Protein AF-A0A8B8NBB9-F1 (afdb_monomer)

Secondary structure (DSSP, 8-state):
--------TT---PPPGGG------TTHHHHS-GGGGGGS-EEEETTEEEEEP-S---SS-------B-H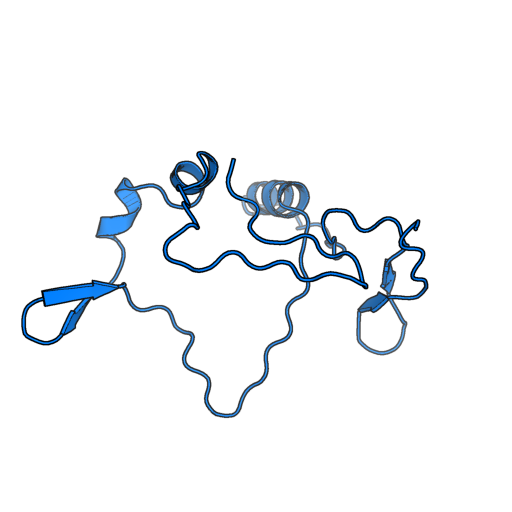HHHHHHHHHTTTSPPPP--B--TT--SEEEEETTTEEEEEE-----

Sequence (116 aa):
MANLGSATREEMIMLSPRYACTKLSPVTMFLFPKDDDNLLNYLNEDGQSIEPSFEGNGTGWNYHIPNYNPRDIGSNLRHLNCEMMEPMDPLYCGFRGTIKKTAMEGWRQLHCLWDN

Structure (mmCIF, N/CA/C/O backbone):
data_AF-A0A8B8NBB9-F1
#
_entry.id   AF-A0A8B8NBB9-F1
#
loop_
_atom_site.group_PDB
_atom_site.id
_atom_site.type_symbol
_atom_site.label_atom_id
_atom_site.label_alt_id
_atom_site.label_comp_id
_atom_site.label_asym_id
_atom_site.label_entity_id
_atom_site.label_seq_id
_atom_site.pdbx_PDB_ins_code
_atom_site.Cartn_x
_atom_site.Cartn_y
_atom_site.Cartn_z
_atom_site.occupancy
_atom_site.B_iso_or_equiv
_atom_site.auth_seq_id
_atom_site.auth_comp_id
_atom_site.auth_asym_id
_atom_site.auth_atom_id
_atom_site.pdbx_PDB_model_num
ATOM 1 N N . MET A 1 1 ? -15.521 18.546 -0.518 1.00 45.88 1 MET A N 1
ATOM 2 C CA . MET A 1 1 ? -14.295 17.731 -0.667 1.00 45.88 1 MET A CA 1
ATOM 3 C C . MET A 1 1 ? -13.211 18.402 0.158 1.00 45.88 1 MET A C 1
ATOM 5 O O . MET A 1 1 ? -12.970 19.577 -0.071 1.00 45.88 1 MET A O 1
ATOM 9 N N . ALA A 1 2 ? -12.654 17.723 1.163 1.00 50.66 2 ALA A N 1
ATOM 10 C CA . ALA A 1 2 ? -11.539 18.263 1.945 1.00 50.66 2 ALA A CA 1
ATOM 11 C C . ALA A 1 2 ? -10.241 18.135 1.127 1.00 50.66 2 ALA A C 1
ATOM 13 O O . ALA A 1 2 ? -10.007 17.089 0.523 1.00 50.66 2 ALA A O 1
ATOM 14 N N . ASN A 1 3 ? -9.436 19.197 1.074 1.00 52.50 3 ASN A N 1
ATOM 15 C CA . ASN A 1 3 ? -8.125 19.184 0.427 1.00 52.50 3 ASN A CA 1
ATOM 16 C C . ASN A 1 3 ? -7.097 18.599 1.412 1.00 52.50 3 ASN A C 1
ATOM 18 O O . ASN A 1 3 ? -6.859 19.185 2.465 1.00 52.50 3 ASN A O 1
ATOM 22 N N . LEU A 1 4 ? -6.525 17.434 1.098 1.00 59.94 4 LEU A N 1
ATOM 23 C CA . LEU A 1 4 ? -5.492 16.784 1.922 1.00 59.94 4 LEU A CA 1
ATOM 24 C C . LEU A 1 4 ? -4.067 17.269 1.584 1.00 59.94 4 LEU A C 1
ATOM 26 O O . LEU A 1 4 ? -3.103 16.745 2.131 1.00 59.94 4 LEU A O 1
ATOM 30 N N . GLY A 1 5 ? -3.949 18.284 0.723 1.00 56.78 5 GLY A N 1
ATOM 31 C CA . GLY A 1 5 ? -2.697 18.887 0.274 1.00 56.78 5 GLY A CA 1
ATOM 32 C C . GLY A 1 5 ? -2.419 18.620 -1.207 1.00 56.78 5 GLY A C 1
ATOM 33 O O . GLY A 1 5 ? -2.704 17.539 -1.724 1.00 56.78 5 GLY A O 1
ATOM 34 N N . SER A 1 6 ? -1.847 19.613 -1.894 1.00 56.09 6 SER A N 1
ATOM 35 C CA . SER A 1 6 ? -1.309 19.502 -3.255 1.00 56.09 6 SER A CA 1
ATOM 36 C C . SER A 1 6 ? 0.218 19.567 -3.224 1.00 56.09 6 SER A C 1
ATOM 38 O O . SER A 1 6 ? 0.800 20.347 -2.478 1.00 56.09 6 SER A O 1
ATOM 40 N N . ALA A 1 7 ? 0.879 18.761 -4.057 1.00 54.50 7 ALA A N 1
ATOM 41 C CA . ALA A 1 7 ? 2.339 18.707 -4.174 1.00 54.50 7 ALA A CA 1
ATOM 42 C C . ALA A 1 7 ? 2.918 19.845 -5.046 1.00 54.50 7 ALA A C 1
ATOM 44 O O . ALA A 1 7 ? 3.808 19.620 -5.863 1.00 54.50 7 ALA A O 1
ATOM 45 N N . THR A 1 8 ? 2.392 21.064 -4.919 1.00 49.53 8 THR A N 1
ATOM 46 C CA . THR A 1 8 ? 2.925 22.254 -5.594 1.00 49.53 8 THR A CA 1
ATOM 47 C C . THR A 1 8 ? 3.934 22.934 -4.676 1.00 49.53 8 THR A C 1
ATOM 49 O O . THR A 1 8 ? 3.707 23.094 -3.479 1.00 49.53 8 THR A O 1
ATOM 52 N N . ARG A 1 9 ? 5.087 23.302 -5.242 1.00 47.25 9 ARG A N 1
ATOM 53 C CA . ARG A 1 9 ? 6.313 23.686 -4.520 1.00 47.25 9 ARG A CA 1
ATOM 54 C C . ARG A 1 9 ? 6.175 24.936 -3.636 1.00 47.25 9 ARG A C 1
ATOM 56 O O . ARG A 1 9 ? 7.068 25.198 -2.838 1.00 47.25 9 ARG A O 1
ATOM 63 N N . GLU A 1 10 ? 5.081 25.681 -3.769 1.00 47.00 10 GLU A N 1
ATOM 64 C CA . GLU A 1 10 ? 4.889 26.965 -3.093 1.00 47.00 10 GLU A CA 1
ATOM 65 C C . GLU A 1 10 ? 3.848 26.929 -1.965 1.00 47.00 10 GLU A C 1
ATOM 67 O O . GLU A 1 10 ? 3.911 27.782 -1.088 1.00 47.00 10 GLU A O 1
ATOM 72 N N . GLU A 1 11 ? 2.965 25.925 -1.878 1.00 49.06 11 GLU A N 1
ATOM 73 C CA . GLU A 1 11 ? 1.920 25.911 -0.842 1.00 49.06 11 GLU A CA 1
ATOM 74 C C . GLU A 1 11 ? 1.527 24.481 -0.429 1.00 49.06 11 GLU A C 1
ATOM 76 O O . GLU A 1 11 ? 0.573 23.893 -0.940 1.00 49.06 11 GLU A O 1
ATOM 81 N N . MET A 1 12 ? 2.232 23.911 0.556 1.00 51.19 12 MET A N 1
ATOM 82 C CA . MET A 1 12 ? 1.760 22.709 1.255 1.00 51.19 12 MET A CA 1
ATOM 83 C C . MET A 1 12 ? 0.612 23.094 2.201 1.00 51.19 12 MET A C 1
ATOM 85 O O . MET A 1 12 ? 0.804 23.262 3.405 1.00 51.19 12 MET A O 1
ATOM 89 N N . ILE A 1 13 ? -0.595 23.276 1.660 1.00 61.59 13 ILE A N 1
ATOM 90 C CA . ILE A 1 13 ? -1.783 23.585 2.465 1.00 61.59 13 ILE A CA 1
ATOM 91 C C . ILE A 1 13 ? -2.320 22.279 3.045 1.00 61.59 13 ILE A C 1
ATOM 93 O O . ILE A 1 13 ? -3.085 21.558 2.405 1.00 61.59 13 ILE A O 1
ATOM 97 N N . MET A 1 14 ? -1.919 21.972 4.275 1.00 62.72 14 MET A N 1
ATOM 98 C CA . MET A 1 14 ? -2.524 20.898 5.056 1.00 62.72 14 MET A CA 1
ATOM 99 C C . MET A 1 14 ? -3.677 21.471 5.889 1.00 62.72 14 MET A C 1
ATOM 101 O O . MET A 1 14 ? -3.498 22.434 6.637 1.00 62.72 14 MET A O 1
ATOM 105 N N . LEU A 1 15 ? -4.875 20.894 5.774 1.00 68.00 15 LEU A N 1
ATOM 106 C CA . LEU A 1 15 ? -5.995 21.259 6.643 1.00 68.00 15 LEU A CA 1
ATOM 107 C C . LEU A 1 15 ? -5.732 20.790 8.081 1.00 68.00 15 LEU A C 1
ATOM 109 O O . LEU A 1 15 ? -5.148 19.731 8.308 1.00 68.00 15 LEU A O 1
ATOM 113 N N . SER A 1 16 ? -6.212 21.556 9.069 1.00 79.06 16 SER A N 1
ATOM 114 C CA . SER A 1 16 ? -6.233 21.089 10.462 1.00 79.06 16 SER A CA 1
ATOM 115 C C . SER A 1 16 ? -6.997 19.758 10.547 1.00 79.06 16 SER A C 1
ATOM 117 O O . SER A 1 16 ? -8.056 19.656 9.922 1.00 79.06 16 SER A O 1
ATOM 119 N N . PRO A 1 17 ? -6.549 18.776 11.359 1.00 79.31 17 PRO A N 1
ATOM 120 C CA . PRO A 1 17 ? -7.228 17.485 11.496 1.00 79.31 17 PRO A CA 1
ATOM 121 C C . PRO A 1 17 ? -8.718 17.602 11.840 1.00 79.31 17 PRO A C 1
ATOM 123 O O . PRO A 1 17 ? -9.516 16.789 11.396 1.00 79.31 17 PRO A O 1
ATOM 126 N N . ARG A 1 18 ? -9.114 18.665 12.558 1.00 81.56 18 ARG A N 1
ATOM 127 C CA . ARG A 1 18 ? -10.519 18.954 12.903 1.00 81.56 18 ARG A CA 1
ATOM 128 C C . ARG A 1 18 ? -11.411 19.247 11.689 1.00 81.56 18 ARG A C 1
ATOM 130 O O . ARG A 1 18 ? -12.624 19.119 11.792 1.00 81.56 18 ARG A O 1
ATOM 137 N N . TYR A 1 19 ? -10.819 19.659 10.569 1.00 79.75 19 TYR A N 1
ATOM 138 C CA . TYR A 1 19 ? -11.510 19.990 9.318 1.00 79.75 19 TYR A CA 1
ATOM 139 C C . TYR A 1 19 ? -11.196 19.002 8.184 1.00 79.75 19 TYR A C 1
ATOM 141 O O . TYR A 1 19 ? -11.763 19.111 7.096 1.00 79.75 19 TYR A O 1
ATOM 149 N N . ALA A 1 20 ? -10.302 18.041 8.422 1.00 81.56 20 ALA A N 1
ATOM 150 C CA . ALA A 1 20 ? -10.014 16.967 7.489 1.00 81.56 20 ALA A CA 1
ATOM 151 C C . ALA A 1 20 ? -11.008 15.821 7.712 1.00 81.56 20 ALA A C 1
ATOM 153 O O . ALA A 1 20 ? -11.175 15.324 8.821 1.00 81.56 20 ALA A O 1
ATOM 154 N N . CYS A 1 21 ? -11.662 15.385 6.639 1.00 80.38 21 CYS A N 1
ATOM 155 C CA . CYS A 1 21 ? -12.482 14.182 6.643 1.00 80.38 21 CYS A CA 1
ATOM 156 C C . CYS A 1 21 ? -11.882 13.204 5.638 1.00 80.38 21 CYS A C 1
ATOM 158 O O . CYS A 1 21 ? -11.683 13.552 4.471 1.00 80.38 21 CYS A O 1
ATOM 160 N N . THR A 1 22 ? -11.594 11.991 6.094 1.00 86.12 22 THR A N 1
ATOM 161 C CA . THR A 1 22 ? -11.128 10.892 5.256 1.00 86.12 22 THR A CA 1
ATOM 162 C C . THR A 1 22 ? -12.165 9.778 5.279 1.00 86.12 22 THR A C 1
ATOM 164 O O . THR A 1 22 ? -12.916 9.602 6.237 1.00 86.12 22 THR A O 1
ATOM 167 N N . LYS A 1 23 ? -12.243 9.039 4.178 1.00 89.75 23 LYS A N 1
ATOM 168 C CA . LYS A 1 23 ? -13.027 7.813 4.074 1.00 89.75 23 LYS A CA 1
ATOM 169 C C . LYS A 1 23 ? -12.169 6.766 3.393 1.00 89.75 23 LYS A C 1
ATOM 171 O O . LYS A 1 23 ? -11.303 7.118 2.590 1.00 89.75 23 LYS A O 1
ATOM 176 N N . LEU A 1 24 ? -12.438 5.499 3.683 1.00 88.75 24 LEU A N 1
ATOM 177 C CA . LEU A 1 24 ? -11.788 4.411 2.968 1.00 88.75 24 LEU A CA 1
ATOM 178 C C . LEU A 1 24 ? -12.095 4.520 1.473 1.00 88.75 24 LEU A C 1
ATOM 180 O O . LEU A 1 24 ? -13.223 4.823 1.064 1.00 88.75 24 LEU A O 1
ATOM 184 N N . SER A 1 25 ? -11.067 4.293 0.659 1.00 90.12 25 SER A N 1
ATOM 185 C CA . SER A 1 25 ? -11.259 4.141 -0.776 1.00 90.12 25 SER A CA 1
ATOM 186 C C . SER A 1 25 ? -12.096 2.884 -1.014 1.00 90.12 25 SER A C 1
ATOM 188 O O . SER A 1 25 ? -11.857 1.873 -0.353 1.00 90.12 25 SER A O 1
ATOM 190 N N . PRO A 1 26 ? -13.030 2.880 -1.979 1.00 90.25 26 PRO A N 1
ATOM 191 C CA . PRO A 1 26 ? -13.737 1.658 -2.353 1.00 90.25 26 PRO A CA 1
ATOM 192 C C . PRO A 1 26 ? -12.785 0.500 -2.693 1.00 90.25 26 PRO A C 1
ATOM 194 O O . PRO A 1 26 ? -13.106 -0.652 -2.432 1.00 90.25 26 PRO A O 1
ATOM 197 N N . VAL A 1 27 ? -11.591 0.812 -3.216 1.00 90.44 27 VAL A N 1
ATOM 198 C CA . VAL A 1 27 ? -10.551 -0.169 -3.569 1.00 90.44 27 VAL A CA 1
ATOM 199 C C . VAL A 1 27 ? -9.994 -0.900 -2.341 1.00 90.44 27 VAL A C 1
ATOM 201 O O . VAL A 1 27 ? -9.595 -2.053 -2.457 1.00 90.44 27 VAL A O 1
ATOM 204 N N . THR A 1 28 ? -10.008 -0.276 -1.158 1.00 89.50 28 THR A N 1
ATOM 205 C CA . THR A 1 28 ? -9.464 -0.868 0.074 1.00 89.50 28 THR A CA 1
ATOM 206 C C . THR A 1 28 ? -10.127 -2.205 0.401 1.00 89.50 28 THR A C 1
ATOM 208 O O . THR A 1 28 ? -9.430 -3.150 0.744 1.00 89.50 28 THR A O 1
ATOM 211 N N . MET A 1 29 ? -11.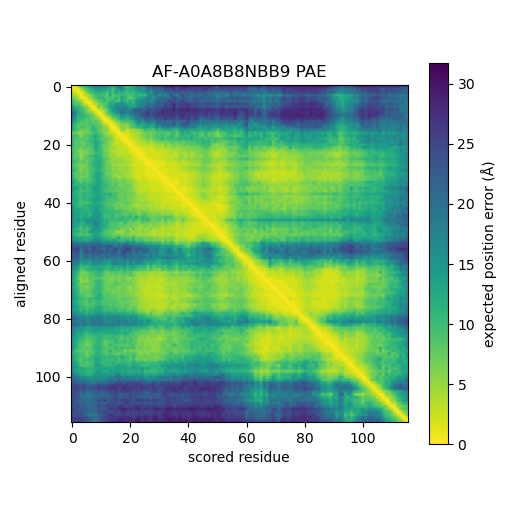443 -2.320 0.199 1.00 90.38 29 MET A N 1
ATOM 212 C CA . MET A 1 29 ? -12.186 -3.557 0.475 1.00 90.38 29 MET A CA 1
ATOM 213 C C . MET A 1 29 ? -11.878 -4.699 -0.501 1.00 90.38 29 MET A C 1
ATOM 215 O O . MET A 1 29 ? -12.199 -5.846 -0.211 1.00 90.38 29 MET A O 1
ATOM 219 N N . PHE A 1 30 ? -11.295 -4.388 -1.661 1.00 89.75 30 PHE A N 1
ATOM 220 C CA . PHE A 1 30 ? -10.845 -5.391 -2.627 1.00 89.75 30 PHE A CA 1
ATOM 221 C C . PHE A 1 30 ? -9.396 -5.818 -2.379 1.00 89.75 30 PHE A C 1
ATOM 223 O O . PHE A 1 30 ? -9.039 -6.941 -2.711 1.00 89.75 30 PHE A O 1
ATOM 230 N N . LEU A 1 31 ? -8.566 -4.924 -1.832 1.00 90.56 31 LEU A N 1
ATOM 231 C CA . LEU A 1 31 ? -7.175 -5.227 -1.480 1.00 90.56 31 LEU A CA 1
ATOM 232 C C . LEU A 1 31 ? -7.063 -5.999 -0.164 1.00 90.56 31 LEU A C 1
ATOM 234 O O . LEU A 1 31 ? -6.166 -6.821 -0.030 1.00 90.56 31 LEU A O 1
ATOM 238 N N . PHE A 1 32 ? -7.970 -5.735 0.777 1.00 91.56 32 PHE A N 1
ATOM 239 C CA . PHE A 1 32 ? -8.028 -6.389 2.082 1.00 91.56 32 PHE A CA 1
ATOM 240 C C . PHE A 1 32 ? -9.430 -6.988 2.276 1.00 91.56 32 PHE A C 1
ATOM 242 O O . PHE A 1 32 ? -10.321 -6.314 2.809 1.00 91.56 32 PHE A O 1
ATOM 249 N N . PRO A 1 33 ? -9.679 -8.204 1.752 1.00 92.69 33 PRO A N 1
ATOM 250 C CA . PRO A 1 33 ? -10.948 -8.896 1.936 1.00 92.69 33 PRO A CA 1
ATOM 251 C C . PRO A 1 33 ? -11.221 -9.161 3.419 1.00 92.69 33 PRO A C 1
ATOM 253 O O . PRO A 1 33 ? -10.371 -9.682 4.129 1.00 92.69 33 PRO A O 1
ATOM 256 N N . LYS A 1 34 ? -12.441 -8.864 3.879 1.00 89.88 34 LYS A N 1
ATOM 257 C CA . LYS A 1 34 ? -12.848 -9.081 5.283 1.00 89.88 34 LYS A CA 1
ATOM 258 C C . LYS A 1 34 ? -12.773 -10.538 5.725 1.00 89.88 34 LYS A C 1
ATOM 260 O O . LYS A 1 34 ? -12.619 -10.815 6.907 1.00 89.88 34 LYS A O 1
ATOM 265 N N . ASP A 1 35 ? -12.931 -11.465 4.788 1.00 92.19 35 ASP A N 1
ATOM 266 C CA . ASP A 1 35 ? -12.886 -12.893 5.094 1.00 92.19 35 ASP A CA 1
ATOM 267 C C . ASP A 1 35 ? -11.474 -13.326 5.535 1.00 92.19 35 ASP A C 1
ATOM 269 O O . ASP A 1 35 ? -11.346 -14.258 6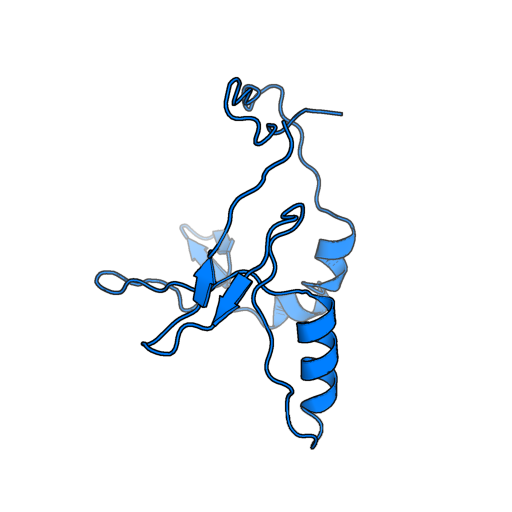.333 1.00 92.19 35 ASP A O 1
ATOM 273 N N . ASP A 1 36 ? -10.436 -12.599 5.094 1.00 92.06 36 ASP A N 1
ATOM 274 C CA . ASP A 1 36 ? -9.035 -12.848 5.448 1.00 92.06 36 ASP A CA 1
ATOM 275 C C . ASP A 1 36 ? -8.670 -12.309 6.838 1.00 92.06 36 ASP A C 1
ATOM 277 O O . ASP A 1 36 ? -7.653 -12.721 7.395 1.00 92.06 36 ASP A O 1
ATOM 281 N N . ASP A 1 37 ? -9.503 -11.449 7.440 1.00 88.88 37 ASP A N 1
ATOM 282 C CA . ASP A 1 37 ? -9.246 -10.883 8.771 1.00 88.88 37 ASP A CA 1
ATOM 283 C C . ASP A 1 37 ? -9.034 -12.008 9.801 1.00 88.88 37 ASP A C 1
ATOM 285 O O . ASP A 1 37 ? -8.121 -11.953 10.617 1.00 88.88 37 ASP A O 1
ATOM 289 N N . ASN A 1 38 ? -9.790 -13.107 9.705 1.00 88.50 38 ASN A N 1
ATOM 290 C CA . ASN A 1 38 ? -9.676 -14.246 10.626 1.00 88.50 38 ASN A CA 1
ATOM 291 C C . ASN A 1 38 ? -8.349 -15.023 10.515 1.00 88.50 38 ASN A C 1
ATOM 293 O O . ASN A 1 38 ? -8.064 -15.862 11.370 1.00 88.50 38 ASN A O 1
ATOM 297 N N . LEU A 1 39 ? -7.565 -14.793 9.458 1.00 90.62 39 LEU A N 1
ATOM 298 C CA . LEU A 1 39 ? -6.259 -15.423 9.248 1.00 90.62 39 LEU A CA 1
ATOM 299 C C . LEU A 1 39 ? -5.121 -14.630 9.905 1.00 90.62 39 LEU A C 1
ATOM 301 O O . LEU A 1 39 ? -4.001 -15.134 10.007 1.00 90.62 39 LEU A O 1
ATOM 305 N N . LEU A 1 40 ? -5.386 -13.393 10.329 1.00 88.44 40 LEU A N 1
ATOM 306 C CA . LEU A 1 40 ? -4.388 -12.496 10.896 1.00 88.44 40 LEU A CA 1
ATOM 307 C C . LEU A 1 40 ? -4.202 -12.741 12.400 1.00 88.44 40 LEU A C 1
ATOM 309 O O . LEU A 1 40 ? -5.137 -13.066 13.131 1.00 88.44 40 LEU A O 1
ATOM 313 N N . ASN A 1 41 ? -2.973 -12.549 12.884 1.00 89.31 41 ASN A N 1
ATOM 314 C CA . ASN A 1 41 ? -2.640 -12.701 14.299 1.00 89.31 41 ASN A CA 1
ATOM 315 C C . ASN A 1 41 ? -2.807 -11.368 15.045 1.00 89.31 41 ASN A C 1
ATOM 317 O O . ASN A 1 41 ? -1.881 -10.556 15.078 1.00 89.31 41 ASN A O 1
ATOM 321 N N . TYR A 1 42 ? -3.989 -11.140 15.620 1.00 90.19 42 TYR A N 1
ATOM 322 C CA . TYR A 1 42 ? -4.303 -9.935 16.394 1.00 90.19 42 TYR A CA 1
ATOM 323 C C . TYR A 1 42 ? -3.554 -9.897 17.726 1.00 90.19 42 TYR A C 1
ATOM 325 O O . TYR A 1 42 ? -3.525 -10.877 18.474 1.00 90.19 42 TYR A O 1
ATOM 333 N N . LEU A 1 43 ? -2.978 -8.740 18.044 1.00 89.25 43 LEU A N 1
ATOM 334 C CA . LEU A 1 43 ? -2.315 -8.515 19.323 1.00 89.25 43 LEU A CA 1
ATOM 335 C C . LEU A 1 43 ? -3.346 -8.142 20.404 1.00 89.25 43 LEU A C 1
ATOM 337 O O . LEU A 1 43 ? -4.465 -7.720 20.102 1.00 89.25 43 LEU A O 1
ATOM 341 N N . ASN A 1 44 ? -2.981 -8.318 21.675 1.00 91.69 44 ASN A N 1
ATOM 342 C CA . ASN A 1 44 ? -3.812 -7.949 22.822 1.00 91.69 44 ASN A CA 1
ATOM 343 C C . ASN A 1 44 ? -3.039 -6.991 23.733 1.00 91.69 44 ASN A C 1
ATOM 345 O O . ASN A 1 44 ? -1.945 -7.331 24.187 1.00 91.69 44 ASN A O 1
ATOM 349 N N . GLU A 1 45 ? -3.619 -5.824 23.996 1.00 91.88 45 GLU A N 1
ATOM 350 C CA . GLU A 1 45 ? -3.091 -4.806 24.901 1.00 91.88 45 GLU A CA 1
ATOM 351 C C . GLU A 1 45 ? -4.193 -4.415 25.896 1.00 91.88 45 GLU A C 1
ATOM 353 O O . GLU A 1 45 ? -5.320 -4.114 25.505 1.00 91.88 45 GLU A O 1
ATOM 358 N N . ASP A 1 46 ? -3.899 -4.505 27.196 1.00 92.12 46 ASP A N 1
ATOM 359 C CA . ASP A 1 46 ? -4.837 -4.217 28.296 1.00 92.12 46 ASP A CA 1
ATOM 360 C C . ASP A 1 46 ? -6.204 -4.935 28.208 1.00 92.12 46 ASP A C 1
ATOM 362 O O . ASP A 1 46 ? -7.232 -4.441 28.675 1.00 92.12 46 ASP A O 1
ATOM 366 N N . GLY A 1 47 ? -6.229 -6.144 27.634 1.00 90.06 47 GLY A N 1
ATOM 367 C CA . GLY A 1 47 ? -7.446 -6.944 27.464 1.00 90.06 47 GLY A CA 1
ATOM 368 C C . GLY A 1 47 ? -8.258 -6.587 26.215 1.00 90.06 47 GLY A C 1
ATOM 369 O O . GLY A 1 47 ? -9.280 -7.228 25.958 1.00 90.06 47 GLY A O 1
ATOM 370 N N . GLN A 1 48 ? -7.805 -5.616 25.420 1.00 89.12 48 GLN A N 1
ATOM 371 C CA . GLN A 1 48 ? -8.395 -5.230 24.146 1.00 89.12 48 GLN A CA 1
ATOM 372 C C . GLN A 1 48 ? -7.582 -5.807 22.980 1.00 89.12 48 GLN A C 1
ATOM 374 O O . GLN A 1 48 ? -6.356 -5.758 22.964 1.00 89.12 48 GLN A O 1
ATOM 379 N N . SER A 1 49 ? -8.272 -6.353 21.976 1.00 89.62 49 SER A N 1
ATOM 380 C CA . SER A 1 49 ? -7.628 -6.754 20.722 1.00 89.62 49 SER A CA 1
ATOM 381 C C . SER A 1 49 ? -7.284 -5.509 19.892 1.00 89.62 49 SER A C 1
ATOM 383 O O . SER A 1 49 ? -8.169 -4.692 19.626 1.00 89.62 49 SER 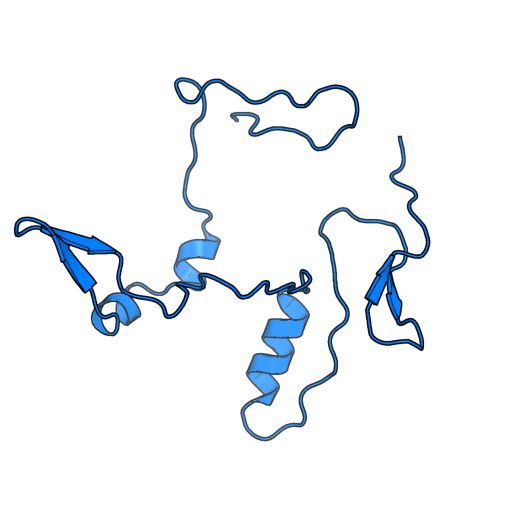A O 1
ATOM 385 N N . ILE A 1 50 ? -6.013 -5.372 19.508 1.00 90.44 50 ILE A N 1
ATOM 386 C CA . ILE A 1 50 ? -5.459 -4.278 18.684 1.00 90.44 50 ILE A CA 1
ATOM 387 C C . ILE A 1 50 ? -5.041 -4.804 17.299 1.00 90.44 50 ILE A C 1
ATOM 389 O O . ILE A 1 50 ? -5.333 -5.954 16.982 1.00 90.44 50 ILE A O 1
ATOM 393 N N . GLU A 1 51 ? -4.378 -3.998 16.462 1.00 88.38 51 GLU A N 1
ATOM 394 C CA . GLU A 1 51 ? -3.972 -4.404 15.112 1.00 88.38 51 GLU A CA 1
ATOM 395 C C . GLU A 1 51 ? -3.173 -5.726 15.054 1.00 88.38 51 GLU A C 1
ATOM 397 O O . GLU A 1 51 ? -2.463 -6.095 15.998 1.00 88.38 51 GLU A O 1
ATOM 402 N N . PRO A 1 52 ? -3.282 -6.467 13.936 1.00 89.88 52 PRO A N 1
ATOM 403 C CA . PRO A 1 52 ? -2.516 -7.685 13.754 1.00 89.88 52 PRO A CA 1
ATOM 404 C C . PRO A 1 52 ? -1.027 -7.415 13.563 1.00 89.88 52 PRO A C 1
ATOM 406 O O . PRO A 1 52 ? -0.615 -6.368 13.059 1.00 89.88 52 PRO A O 1
ATOM 409 N N . SER A 1 53 ? -0.207 -8.390 13.953 1.00 84.25 53 SER A N 1
ATOM 410 C CA . SER A 1 53 ? 1.238 -8.293 13.790 1.00 84.25 53 SER A CA 1
ATOM 411 C C . SER A 1 53 ? 1.660 -8.478 12.331 1.00 84.25 53 SER A C 1
ATOM 413 O O . SER A 1 53 ? 1.249 -9.416 11.649 1.00 84.25 53 SER A O 1
ATOM 415 N N . PHE A 1 54 ? 2.541 -7.590 11.871 1.00 78.44 54 PHE A N 1
ATOM 416 C CA . PHE A 1 54 ? 3.269 -7.724 10.613 1.00 78.44 54 PHE A CA 1
ATOM 417 C C . PHE A 1 54 ? 4.768 -7.610 10.904 1.00 78.44 54 PHE A C 1
ATOM 419 O O . PHE A 1 54 ? 5.189 -6.782 11.715 1.00 78.44 54 PHE A O 1
ATOM 426 N N . GLU A 1 55 ? 5.587 -8.452 10.272 1.00 63.00 55 GLU A N 1
ATOM 427 C CA . GLU A 1 55 ? 7.043 -8.466 10.458 1.00 63.00 55 GLU A CA 1
ATOM 428 C C . GLU A 1 55 ? 7.677 -7.198 9.856 1.00 63.00 55 GLU A C 1
ATOM 430 O O . GLU A 1 55 ? 8.092 -7.172 8.700 1.00 63.00 55 GLU A O 1
ATOM 435 N N . GLY A 1 56 ? 7.709 -6.111 10.631 1.00 59.91 56 GLY A N 1
ATOM 436 C CA . GLY A 1 56 ? 8.141 -4.791 10.156 1.00 59.91 56 GLY A CA 1
ATOM 437 C C . GLY A 1 56 ? 8.895 -3.948 11.183 1.00 59.91 56 GLY A C 1
ATOM 438 O O . GLY A 1 56 ? 8.990 -2.734 11.021 1.00 59.91 56 GLY A O 1
ATOM 439 N N . ASN A 1 57 ? 9.448 -4.556 12.234 1.00 53.97 57 ASN A N 1
ATOM 440 C CA . ASN A 1 57 ? 10.100 -3.816 13.316 1.00 53.97 57 ASN A CA 1
ATOM 441 C C . ASN A 1 57 ? 11.620 -3.820 13.108 1.00 53.97 57 ASN A C 1
ATOM 443 O O . ASN A 1 57 ? 12.330 -4.692 13.603 1.00 53.97 57 ASN A O 1
ATOM 447 N N . GLY A 1 58 ? 12.119 -2.860 12.326 1.00 56.78 58 GLY A N 1
ATOM 448 C CA . GLY A 1 58 ? 13.541 -2.716 12.014 1.00 56.78 58 GLY A CA 1
ATOM 449 C C . GLY A 1 58 ? 14.209 -1.583 12.791 1.00 56.78 58 GLY A C 1
ATOM 450 O O . GLY A 1 58 ? 14.160 -0.434 12.367 1.00 56.78 58 GLY A O 1
ATOM 451 N N . THR A 1 59 ? 14.917 -1.897 13.876 1.00 56.66 59 THR A N 1
ATOM 452 C CA . THR A 1 59 ? 15.950 -1.005 14.430 1.00 56.66 59 THR A CA 1
ATOM 453 C C . THR A 1 59 ? 17.285 -1.385 13.783 1.00 56.66 59 THR A C 1
ATOM 455 O O . THR A 1 59 ? 17.775 -2.491 13.991 1.00 56.66 59 THR A O 1
ATOM 458 N N . GLY A 1 60 ? 17.874 -0.496 12.974 1.00 70.94 60 GLY A N 1
ATOM 459 C CA . GLY A 1 60 ? 19.201 -0.699 12.363 1.00 70.94 60 GLY A CA 1
ATOM 460 C C . GLY A 1 60 ? 19.231 -1.127 10.887 1.00 70.94 60 GLY A C 1
ATOM 461 O O . GLY A 1 60 ? 20.319 -1.321 10.353 1.00 70.94 60 GLY A O 1
ATOM 462 N N . TRP A 1 61 ? 18.081 -1.217 10.209 1.00 70.50 61 TRP A N 1
ATOM 463 C CA . TRP A 1 61 ? 17.990 -1.524 8.774 1.00 70.50 61 TRP A CA 1
ATOM 464 C C . TRP A 1 61 ? 17.176 -0.455 8.039 1.00 70.50 61 TRP A C 1
ATOM 466 O O . TRP A 1 61 ? 16.106 -0.075 8.503 1.00 70.50 61 TRP A O 1
ATOM 476 N N . ASN A 1 62 ? 17.664 -0.002 6.879 1.00 69.44 62 ASN A N 1
ATOM 477 C CA . ASN A 1 62 ? 16.936 0.906 5.990 1.00 69.44 62 ASN A CA 1
ATOM 478 C C . ASN A 1 62 ? 16.510 0.144 4.732 1.00 69.44 62 ASN A C 1
ATOM 480 O O . ASN A 1 62 ? 17.361 -0.325 3.977 1.00 69.44 62 ASN A O 1
ATOM 484 N N . TYR A 1 63 ? 15.205 0.062 4.485 1.00 72.56 63 TYR A N 1
ATOM 485 C CA . TYR A 1 63 ? 14.648 -0.489 3.251 1.00 72.56 63 TYR A CA 1
ATOM 486 C C . TYR A 1 63 ? 14.205 0.654 2.337 1.00 72.56 63 TYR A C 1
ATOM 488 O O . TYR A 1 63 ? 13.536 1.585 2.781 1.00 72.56 63 TYR A O 1
ATOM 496 N N . HIS A 1 64 ? 14.564 0.587 1.055 1.00 79.00 64 HIS A N 1
ATOM 497 C CA . HIS A 1 64 ? 14.088 1.527 0.042 1.00 79.00 64 HIS A CA 1
ATOM 498 C C . HIS A 1 64 ? 13.448 0.757 -1.114 1.00 79.00 64 HIS A C 1
ATOM 500 O O . HIS A 1 64 ? 14.141 0.172 -1.948 1.00 79.00 64 HIS A O 1
ATOM 506 N N . ILE A 1 65 ? 12.116 0.779 -1.165 1.00 83.88 65 ILE A N 1
ATOM 507 C CA . ILE A 1 65 ? 11.311 0.113 -2.192 1.00 83.88 65 ILE A CA 1
ATOM 508 C C . ILE A 1 65 ? 10.632 1.205 -3.038 1.00 83.88 65 ILE A C 1
ATOM 510 O O . ILE A 1 65 ? 9.873 2.001 -2.486 1.00 83.88 65 ILE A O 1
ATOM 514 N N . PRO A 1 66 ? 10.909 1.294 -4.354 1.00 85.81 66 PRO A N 1
ATOM 515 C CA . PRO A 1 66 ? 10.224 2.231 -5.244 1.00 85.81 66 PRO A CA 1
ATOM 516 C C . PRO A 1 66 ? 8.727 1.922 -5.393 1.00 85.81 66 PRO A C 1
ATOM 518 O O . PRO A 1 66 ? 8.293 0.792 -5.180 1.00 85.81 66 PRO A O 1
ATOM 521 N N . ASN A 1 67 ? 7.947 2.909 -5.838 1.00 86.06 67 ASN A N 1
ATOM 522 C CA . ASN A 1 67 ? 6.553 2.679 -6.221 1.00 86.06 67 ASN A CA 1
ATOM 523 C C . ASN A 1 67 ? 6.487 1.963 -7.573 1.00 86.06 67 ASN A C 1
ATOM 525 O O . ASN A 1 67 ? 7.257 2.284 -8.475 1.00 86.06 67 ASN A O 1
ATOM 529 N N . TYR A 1 68 ? 5.535 1.046 -7.727 1.00 90.06 68 TYR A N 1
ATOM 530 C CA . TYR A 1 68 ? 5.284 0.310 -8.966 1.00 90.06 68 TYR A CA 1
ATOM 531 C C . TYR A 1 68 ? 3.825 0.457 -9.396 1.00 90.06 68 TYR A C 1
ATOM 533 O O . TYR A 1 6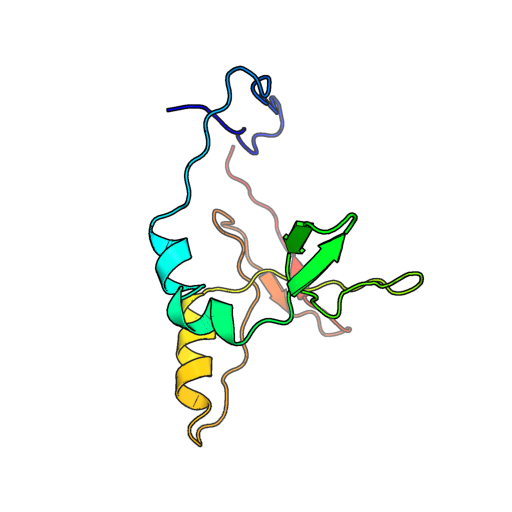8 ? 2.948 0.811 -8.607 1.00 90.06 68 TYR A O 1
ATOM 541 N N . ASN A 1 69 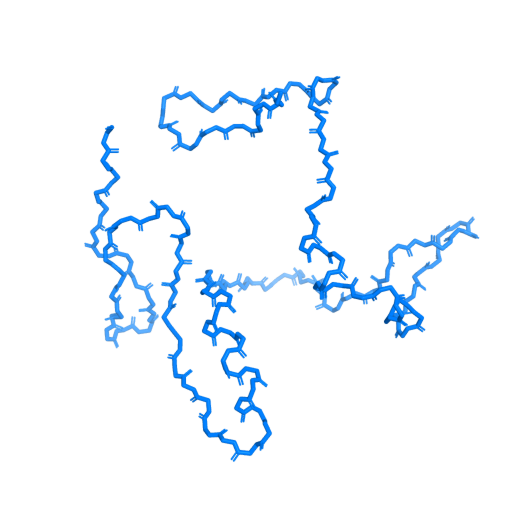? 3.562 0.173 -10.667 1.00 89.31 69 ASN A N 1
ATOM 542 C CA . ASN A 1 69 ? 2.222 0.201 -11.230 1.00 89.31 69 ASN A CA 1
ATOM 543 C C . ASN A 1 69 ? 1.385 -0.998 -10.735 1.00 89.31 69 ASN A C 1
ATOM 545 O O . ASN A 1 69 ? 1.764 -2.145 -10.985 1.00 89.31 69 ASN A O 1
ATOM 549 N N . PRO A 1 70 ? 0.206 -0.778 -10.121 1.0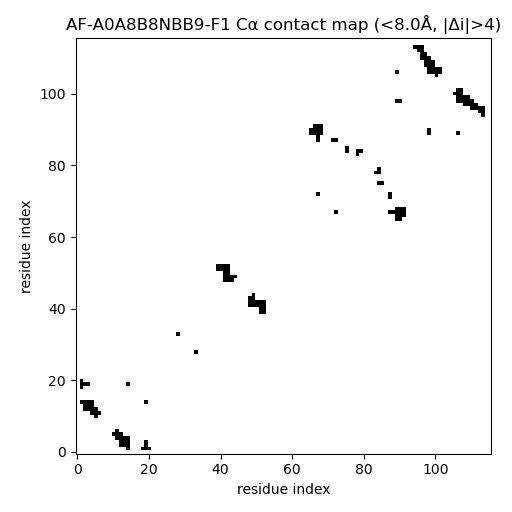0 89.62 70 PRO A N 1
ATOM 550 C CA . PRO A 1 70 ? -0.666 -1.865 -9.676 1.00 89.62 70 PRO A CA 1
ATOM 551 C C . PRO A 1 70 ? -1.103 -2.823 -10.791 1.00 89.62 70 PRO A C 1
ATOM 553 O O . PRO A 1 70 ? -1.387 -3.986 -10.517 1.00 89.62 70 PRO A O 1
ATOM 556 N N . ARG A 1 71 ? -1.169 -2.358 -12.049 1.00 89.44 71 ARG A N 1
ATOM 557 C CA . ARG A 1 71 ? -1.514 -3.220 -13.191 1.00 89.44 71 ARG A CA 1
ATOM 558 C C . ARG A 1 71 ? -0.414 -4.233 -13.483 1.00 89.44 71 ARG A C 1
ATOM 560 O O . ARG A 1 71 ? -0.731 -5.396 -13.691 1.00 89.44 71 ARG A O 1
ATOM 567 N N . ASP A 1 72 ? 0.841 -3.801 -13.430 1.00 90.25 72 ASP A N 1
ATOM 568 C CA . ASP A 1 72 ? 1.998 -4.650 -13.730 1.00 90.25 72 ASP A CA 1
ATOM 569 C C . ASP A 1 72 ? 2.205 -5.668 -12.602 1.00 90.25 72 ASP A C 1
ATOM 571 O O . ASP A 1 72 ? 2.405 -6.855 -12.858 1.00 90.25 72 ASP A O 1
ATOM 575 N N . ILE A 1 73 ? 2.007 -5.233 -11.349 1.00 90.12 73 ILE A N 1
ATOM 576 C CA . ILE A 1 73 ? 1.939 -6.136 -10.192 1.00 90.12 73 ILE A CA 1
ATOM 577 C C . ILE A 1 73 ? 0.824 -7.169 -10.404 1.00 90.12 73 ILE A C 1
ATOM 579 O O . ILE A 1 73 ? 1.062 -8.364 -10.275 1.00 90.12 73 ILE A O 1
ATOM 583 N N . GLY A 1 74 ? -0.384 -6.730 -10.770 1.00 88.38 74 GLY A N 1
ATOM 584 C CA . GLY A 1 74 ? -1.524 -7.615 -11.010 1.00 88.38 74 GLY A CA 1
ATOM 585 C C . GLY A 1 74 ? -1.305 -8.625 -12.144 1.00 88.38 74 GLY A C 1
ATOM 586 O O . GLY A 1 74 ? -1.765 -9.760 -12.031 1.00 88.38 74 GLY A O 1
ATOM 587 N N . SER A 1 75 ? -0.600 -8.246 -13.213 1.00 89.50 75 SER A N 1
ATOM 588 C CA . SER A 1 75 ? -0.211 -9.161 -14.295 1.00 89.50 75 SER A CA 1
ATOM 589 C C . SER A 1 75 ? 0.777 -10.215 -13.799 1.00 89.50 75 SER A C 1
ATOM 591 O O . SER A 1 75 ? 0.539 -11.408 -13.968 1.00 89.50 75 SER A O 1
ATOM 593 N N . ASN A 1 76 ? 1.818 -9.799 -13.076 1.0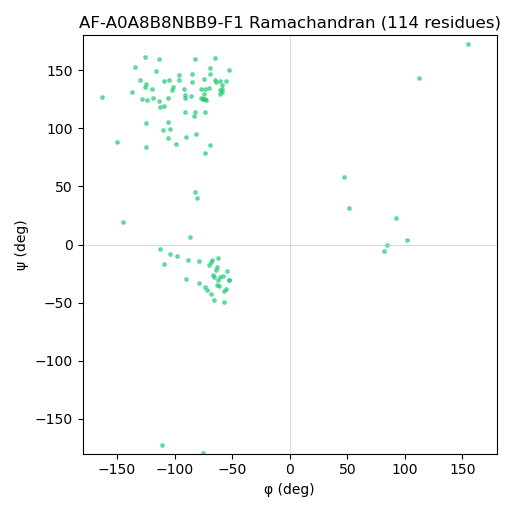0 90.56 76 ASN A N 1
ATOM 594 C CA . ASN A 1 76 ? 2.785 -10.728 -12.494 1.00 90.56 76 ASN A CA 1
ATOM 595 C C . ASN A 1 76 ? 2.165 -11.665 -11.453 1.00 90.56 76 ASN A C 1
ATOM 597 O O . ASN A 1 76 ? 2.529 -12.838 -11.393 1.00 90.56 76 ASN A O 1
ATOM 601 N N . LEU A 1 77 ? 1.180 -11.192 -10.684 1.00 88.00 77 LEU A N 1
ATOM 602 C CA . LEU A 1 77 ? 0.425 -12.046 -9.770 1.00 88.00 77 LEU A CA 1
ATOM 603 C C . LEU A 1 77 ? -0.347 -13.153 -10.507 1.00 88.00 77 LEU A C 1
ATOM 605 O O . LEU A 1 77 ? -0.527 -14.233 -9.956 1.00 88.00 77 LEU A O 1
ATOM 609 N N . ARG A 1 78 ? -0.786 -12.926 -11.754 1.00 85.94 78 ARG A N 1
ATOM 610 C CA . ARG A 1 78 ? -1.415 -13.974 -12.580 1.00 85.94 78 ARG A CA 1
ATOM 611 C C . ARG A 1 78 ? -0.386 -14.979 -13.094 1.00 85.94 78 ARG A C 1
ATOM 613 O O . ARG A 1 78 ? -0.684 -16.171 -13.123 1.00 85.94 78 ARG A O 1
ATOM 620 N N . HIS A 1 79 ? 0.814 -14.508 -13.433 1.00 85.50 79 HIS A N 1
ATOM 621 C CA . HIS A 1 79 ? 1.920 -15.350 -13.898 1.00 85.50 79 HIS A CA 1
ATOM 622 C C . HIS A 1 79 ? 2.489 -16.267 -12.797 1.00 85.50 79 HIS A C 1
ATOM 624 O O . HIS A 1 79 ? 3.147 -17.255 -13.111 1.00 85.50 79 HIS A O 1
ATOM 630 N N . LEU A 1 80 ? 2.190 -16.023 -11.510 1.00 80.88 80 LEU A N 1
ATOM 631 C CA . LEU A 1 80 ? 2.596 -16.906 -10.399 1.00 80.88 80 LEU A CA 1
ATOM 632 C C . LEU A 1 80 ? 2.147 -18.370 -10.582 1.00 80.88 80 LEU A C 1
ATOM 634 O O . LEU A 1 80 ? 2.786 -19.275 -10.047 1.00 80.88 80 LEU A O 1
ATOM 638 N N . ASN A 1 81 ? 1.105 -18.626 -11.379 1.00 75.62 81 ASN A N 1
ATOM 639 C CA . ASN A 1 81 ? 0.583 -19.964 -11.675 1.00 75.62 81 ASN A CA 1
ATOM 640 C C . ASN A 1 81 ? 1.353 -20.706 -12.793 1.00 75.62 81 ASN A C 1
ATOM 642 O O . ASN A 1 81 ? 0.730 -21.345 -13.636 1.00 75.62 81 ASN A O 1
ATOM 646 N N . CYS A 1 82 ? 2.693 -20.679 -12.751 1.00 73.19 82 CYS A N 1
ATOM 647 C CA . CYS A 1 82 ? 3.642 -21.380 -13.644 1.00 73.19 82 CYS A CA 1
ATOM 648 C C . CYS A 1 82 ? 4.156 -20.620 -14.885 1.00 73.19 82 CYS A C 1
ATOM 650 O O . CYS A 1 82 ? 4.655 -21.254 -15.817 1.00 73.19 82 CYS A O 1
ATOM 652 N N . GLU A 1 83 ? 4.132 -19.290 -14.888 1.00 82.56 83 GLU A N 1
ATOM 653 C CA . GLU A 1 83 ? 4.761 -18.466 -15.927 1.00 82.56 83 GLU A CA 1
ATOM 654 C C . GLU A 1 83 ? 5.934 -17.648 -15.361 1.00 82.56 83 GLU A C 1
ATOM 656 O O . GLU A 1 83 ? 6.075 -17.442 -14.154 1.00 82.56 83 GLU A O 1
ATOM 661 N N . MET A 1 84 ? 6.836 -17.204 -16.240 1.00 83.56 84 MET A N 1
ATOM 662 C CA . MET A 1 84 ? 7.956 -16.359 -15.832 1.00 83.56 84 MET A CA 1
ATOM 663 C C . MET A 1 84 ? 7.448 -14.938 -15.561 1.00 83.56 84 MET A C 1
ATOM 665 O O . MET A 1 84 ? 6.831 -14.323 -16.427 1.00 83.56 84 MET A O 1
ATOM 669 N N . MET A 1 85 ? 7.722 -14.409 -14.366 1.00 85.81 85 MET A N 1
ATOM 670 C CA . MET A 1 85 ? 7.383 -13.024 -14.032 1.00 85.81 85 MET A CA 1
ATOM 671 C C . MET A 1 85 ? 8.161 -12.044 -14.912 1.00 85.81 85 MET A C 1
ATOM 673 O O . MET A 1 85 ? 9.359 -12.215 -15.157 1.00 85.81 85 MET A O 1
ATOM 677 N N . GLU A 1 86 ? 7.484 -10.985 -15.339 1.00 87.44 86 GLU A N 1
ATOM 678 C CA . GLU A 1 86 ? 8.076 -9.921 -16.135 1.00 87.44 86 GLU A CA 1
ATOM 679 C C . GLU A 1 86 ? 8.747 -8.879 -15.223 1.00 87.44 86 GLU A C 1
ATOM 681 O O . GLU A 1 86 ? 8.203 -8.527 -14.168 1.00 87.44 86 GLU A O 1
ATOM 686 N N . PRO A 1 87 ? 9.930 -8.355 -15.592 1.00 87.19 87 PRO A N 1
ATOM 687 C CA . PRO A 1 87 ? 10.550 -7.252 -14.868 1.00 87.19 87 PRO A CA 1
ATOM 688 C C . PRO A 1 87 ? 9.635 -6.021 -14.849 1.00 87.19 87 PRO A C 1
ATOM 690 O O . PRO A 1 87 ? 9.111 -5.625 -15.885 1.00 87.19 87 PRO A O 1
ATOM 693 N N . MET A 1 88 ? 9.480 -5.397 -13.679 1.00 87.62 88 MET A N 1
ATOM 694 C CA . MET A 1 88 ? 8.682 -4.178 -13.517 1.00 87.62 88 MET A CA 1
ATOM 695 C C . MET A 1 88 ? 9.572 -2.947 -13.367 1.00 87.62 88 MET A C 1
ATOM 697 O O . MET A 1 88 ? 10.576 -2.973 -12.647 1.00 87.62 88 MET A O 1
ATOM 701 N N . ASP A 1 89 ? 9.135 -1.851 -13.978 1.00 85.88 89 ASP A N 1
ATOM 702 C CA . ASP A 1 89 ? 9.763 -0.542 -13.847 1.00 85.88 89 ASP A CA 1
ATOM 703 C C . ASP A 1 89 ? 9.037 0.292 -12.774 1.00 85.88 89 ASP A C 1
ATOM 705 O O . ASP A 1 89 ? 7.805 0.245 -12.678 1.00 85.88 89 ASP A O 1
ATOM 709 N N . PRO A 1 90 ? 9.757 1.079 -11.954 1.00 87.19 90 PRO A N 1
ATOM 710 C CA . PRO A 1 90 ? 9.124 1.981 -11.005 1.00 87.19 90 PRO A CA 1
ATOM 711 C C . PRO A 1 90 ? 8.234 3.015 -11.694 1.00 87.19 90 PRO A C 1
ATOM 713 O O . PRO A 1 90 ? 8.610 3.592 -12.715 1.00 87.19 90 PRO A O 1
ATOM 716 N N . LEU A 1 91 ? 7.086 3.312 -11.087 1.00 84.38 91 LEU A N 1
ATOM 717 C CA . LEU A 1 91 ? 6.122 4.292 -11.572 1.00 84.38 91 LEU A CA 1
ATOM 718 C C . LEU A 1 91 ? 5.589 5.147 -10.418 1.00 84.38 91 LEU A C 1
ATOM 720 O O . LEU A 1 91 ? 5.113 4.634 -9.406 1.00 84.38 91 LEU A O 1
ATOM 724 N N . TYR A 1 92 ? 5.597 6.466 -10.608 1.00 84.75 92 TYR A N 1
ATOM 725 C CA . TYR A 1 92 ? 5.027 7.432 -9.669 1.00 84.75 92 TYR A CA 1
ATOM 726 C C . TYR A 1 92 ? 3.818 8.119 -10.308 1.00 84.75 92 TYR A C 1
ATOM 728 O O . TYR A 1 92 ? 3.917 8.703 -11.386 1.00 84.75 92 TYR A O 1
ATOM 736 N N . CYS A 1 93 ? 2.657 8.046 -9.655 1.00 80.06 93 CYS A N 1
ATOM 737 C CA . CYS A 1 93 ? 1.423 8.633 -10.176 1.00 80.06 93 CYS A CA 1
ATOM 738 C C . CYS A 1 93 ? 1.571 10.153 -10.360 1.00 80.06 93 CYS A C 1
ATOM 740 O O . CYS A 1 93 ? 1.985 10.853 -9.441 1.00 80.06 93 CYS A O 1
ATOM 742 N N . GLY A 1 94 ? 1.223 10.660 -11.546 1.00 77.88 94 GLY A N 1
ATOM 743 C CA . GLY A 1 94 ? 1.345 12.084 -11.889 1.00 77.88 94 GLY A CA 1
ATOM 744 C C . GLY A 1 94 ? 2.746 12.524 -12.332 1.00 77.88 94 GLY A C 1
ATOM 745 O O . GLY A 1 94 ? 2.900 13.653 -12.792 1.00 77.88 94 GLY A O 1
ATOM 746 N N . PHE A 1 95 ? 3.752 11.648 -12.265 1.00 81.25 95 PHE A N 1
ATOM 747 C CA . PHE A 1 95 ? 5.080 11.936 -12.795 1.00 81.25 95 PHE A CA 1
ATOM 748 C C . PHE A 1 95 ? 5.096 11.812 -14.326 1.00 81.25 95 PHE A C 1
ATOM 750 O O . PHE A 1 95 ? 4.720 10.778 -14.873 1.00 81.25 95 PHE A O 1
ATOM 757 N N . ARG A 1 96 ? 5.546 12.867 -15.018 1.00 78.25 96 ARG A N 1
ATOM 758 C CA . ARG A 1 96 ? 5.655 12.911 -16.492 1.00 78.25 96 ARG A CA 1
ATOM 759 C C . ARG A 1 96 ? 7.081 12.750 -17.024 1.00 78.25 96 ARG A C 1
ATOM 761 O O . ARG A 1 96 ? 7.270 12.651 -18.232 1.00 78.25 96 ARG A O 1
ATOM 768 N N . GLY A 1 97 ? 8.089 12.762 -16.152 1.00 77.81 97 GLY A N 1
ATOM 769 C CA . GLY A 1 97 ? 9.477 12.569 -16.568 1.00 77.81 97 GLY A CA 1
ATOM 770 C C . GLY A 1 97 ? 9.795 11.106 -16.893 1.00 77.81 97 GLY A C 1
ATOM 771 O O . GLY A 1 97 ? 8.950 10.220 -16.791 1.00 77.81 97 GLY A O 1
ATOM 772 N N . THR A 1 98 ? 11.044 10.832 -17.268 1.00 74.25 98 THR A N 1
ATOM 773 C CA . THR A 1 98 ? 11.490 9.474 -17.619 1.00 74.25 98 THR A CA 1
ATOM 774 C C . THR A 1 98 ? 12.358 8.885 -16.512 1.00 74.25 98 THR A C 1
ATOM 776 O O . THR A 1 98 ? 13.371 9.473 -16.119 1.00 74.25 98 THR A O 1
ATOM 779 N N . ILE A 1 99 ? 11.986 7.698 -16.034 1.00 79.56 99 ILE A N 1
ATOM 780 C CA . ILE A 1 99 ? 12.799 6.889 -15.121 1.00 79.56 99 ILE A CA 1
ATOM 781 C C . ILE A 1 99 ? 13.651 5.960 -15.983 1.00 79.56 99 ILE A C 1
ATOM 783 O O . ILE A 1 99 ? 13.139 5.306 -16.888 1.00 79.56 99 ILE A O 1
ATOM 787 N N . LYS A 1 100 ? 14.965 5.939 -15.756 1.00 76.12 100 LYS A N 1
ATOM 788 C CA . LYS A 1 100 ? 15.894 5.093 -16.511 1.00 76.12 100 LYS A CA 1
ATOM 789 C C . LYS A 1 100 ? 16.776 4.316 -15.542 1.00 76.12 100 LYS A C 1
ATOM 791 O O . LYS A 1 100 ? 17.201 4.830 -14.508 1.00 76.12 100 LYS A O 1
ATOM 796 N N . LYS A 1 101 ? 17.055 3.064 -15.891 1.00 67.81 101 LYS A N 1
ATOM 797 C CA . LYS A 1 101 ? 17.960 2.199 -15.136 1.00 67.81 101 LYS A CA 1
ATOM 798 C C . LYS A 1 101 ? 19.403 2.637 -15.386 1.00 67.81 101 LYS A C 1
ATOM 800 O O . LYS A 1 101 ? 19.802 2.781 -16.541 1.00 67.81 101 LYS A O 1
ATOM 805 N N . THR A 1 102 ? 20.186 2.840 -14.330 1.00 65.25 102 THR A N 1
ATOM 806 C CA . THR A 1 102 ? 21.623 3.126 -14.461 1.00 65.25 102 THR A CA 1
ATOM 807 C C . THR A 1 102 ? 22.422 1.834 -14.287 1.00 65.25 102 THR A C 1
ATOM 809 O O . THR A 1 102 ? 22.039 0.959 -13.515 1.00 65.25 102 THR A O 1
ATOM 812 N N . ALA A 1 103 ? 23.543 1.710 -15.007 1.00 58.28 103 ALA A N 1
ATOM 813 C CA . ALA A 1 103 ? 24.398 0.518 -15.009 1.00 58.28 103 ALA A CA 1
ATOM 814 C C . ALA A 1 103 ? 25.052 0.195 -13.647 1.00 58.28 103 ALA A C 1
ATOM 816 O O . ALA A 1 103 ? 25.458 -0.940 -13.427 1.00 58.28 103 ALA A O 1
ATOM 817 N N . MET A 1 104 ? 25.134 1.165 -12.730 1.00 55.25 104 MET A N 1
ATOM 818 C CA . MET A 1 104 ? 25.626 0.973 -11.362 1.00 55.25 104 MET A CA 1
ATOM 819 C C . MET A 1 104 ? 24.439 0.998 -10.394 1.00 55.25 104 MET A C 1
ATOM 821 O O . MET A 1 104 ? 23.992 2.061 -9.966 1.00 55.25 104 MET A O 1
ATOM 825 N N . GLU A 1 105 ? 23.912 -0.198 -10.138 1.00 56.59 105 GLU A N 1
ATOM 826 C CA . GLU A 1 105 ? 23.105 -0.586 -8.972 1.00 56.59 105 GLU A CA 1
ATOM 827 C C . GLU A 1 105 ? 21.966 0.365 -8.571 1.00 56.59 105 GLU A C 1
ATOM 829 O O . GLU A 1 105 ? 21.883 0.836 -7.439 1.00 56.59 105 GLU A O 1
ATOM 834 N N . GLY A 1 106 ? 21.035 0.622 -9.495 1.00 58.25 106 GLY A N 1
ATOM 835 C CA . GLY A 1 106 ? 19.717 1.127 -9.113 1.00 58.25 106 GLY A CA 1
ATOM 836 C C . GLY A 1 106 ? 18.975 1.927 -10.176 1.00 58.25 106 GLY A C 1
ATOM 837 O O . GLY A 1 106 ? 19.494 2.280 -11.239 1.00 58.25 106 GLY A O 1
ATOM 838 N N . TRP A 1 107 ? 17.720 2.227 -9.853 1.00 52.94 107 TRP A N 1
ATOM 839 C CA . TRP A 1 107 ? 16.903 3.195 -10.573 1.00 52.94 107 TRP A CA 1
ATOM 840 C C . TRP A 1 107 ? 17.355 4.607 -10.201 1.00 52.94 107 TRP A C 1
ATOM 842 O O . TRP A 1 107 ? 17.388 4.952 -9.021 1.00 52.94 107 TRP A O 1
ATOM 852 N N . ARG A 1 108 ? 17.694 5.436 -11.192 1.00 54.44 108 ARG A N 1
ATOM 853 C CA . ARG A 1 108 ? 17.938 6.868 -10.982 1.00 54.44 108 ARG A CA 1
ATOM 854 C C . ARG A 1 108 ? 16.958 7.675 -11.826 1.00 54.44 108 ARG A C 1
ATOM 856 O O . ARG A 1 108 ? 16.751 7.403 -13.007 1.00 54.44 108 ARG A O 1
ATOM 863 N N . GLN A 1 109 ? 16.351 8.687 -11.219 1.00 53.75 109 GLN A N 1
ATOM 864 C CA . GLN A 1 109 ? 15.523 9.648 -11.937 1.00 53.75 109 GLN A CA 1
ATOM 865 C C . GLN A 1 109 ? 16.449 10.570 -12.740 1.00 53.75 109 GLN A C 1
ATOM 867 O O . GLN A 1 109 ? 17.254 11.291 -12.158 1.00 53.75 109 GLN A O 1
ATOM 872 N N . LEU A 1 110 ? 16.390 10.499 -14.074 1.00 49.97 110 LEU A N 1
ATOM 873 C CA . LEU A 1 110 ? 17.369 11.161 -14.948 1.00 49.97 110 LEU A CA 1
ATOM 874 C C . LEU A 1 110 ? 16.897 12.512 -15.509 1.00 49.97 110 LEU A C 1
ATOM 876 O O . LEU A 1 110 ? 17.716 13.247 -16.053 1.00 49.97 110 LEU A O 1
ATOM 880 N N . HIS A 1 111 ? 15.622 12.885 -15.354 1.00 43.50 111 HIS A N 1
ATOM 881 C CA . HIS A 1 111 ? 15.150 14.223 -15.720 1.00 43.50 111 HIS A CA 1
ATOM 882 C C . HIS A 1 111 ? 13.795 14.547 -15.071 1.00 43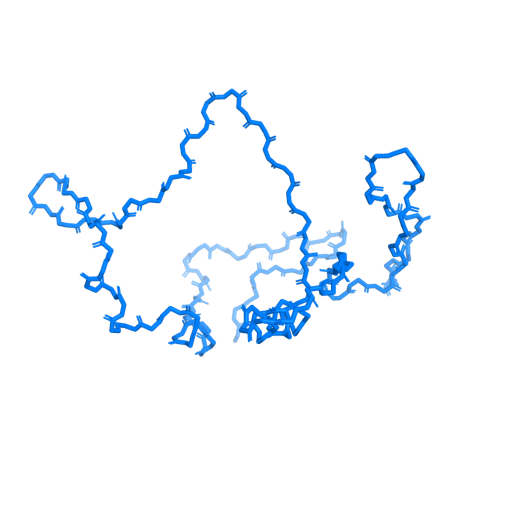.50 111 HIS A C 1
ATOM 884 O O . HIS A 1 111 ? 12.836 13.784 -15.212 1.00 43.50 111 HIS A O 1
ATOM 890 N N . CYS A 1 112 ? 13.709 15.679 -14.373 1.00 42.12 112 CYS A N 1
ATOM 891 C CA . CYS A 1 112 ? 12.477 16.187 -13.772 1.00 42.12 112 CYS A CA 1
ATOM 892 C C . CYS A 1 112 ? 11.984 17.372 -14.611 1.00 42.12 112 CYS A C 1
ATOM 894 O O . CYS A 1 112 ? 12.546 18.457 -14.513 1.00 42.12 112 CYS A O 1
ATOM 896 N N . LEU A 1 113 ? 10.934 17.182 -15.408 1.00 37.72 113 LEU A N 1
ATOM 897 C CA . LEU A 1 113 ? 10.031 18.275 -15.764 1.00 37.72 113 LEU A CA 1
ATOM 898 C C . LEU A 1 113 ? 8.722 17.967 -15.044 1.00 37.72 113 LEU A C 1
ATOM 900 O O . LEU A 1 113 ? 7.962 17.089 -15.449 1.00 37.72 113 LEU A O 1
ATOM 904 N N . TRP A 1 114 ? 8.531 18.613 -13.900 1.00 39.03 114 TRP A N 1
ATOM 905 C CA . TRP A 1 114 ? 7.188 18.857 -13.401 1.00 39.03 114 TRP A CA 1
ATOM 906 C C . TRP A 1 114 ? 6.753 20.114 -14.150 1.00 39.03 114 TRP A C 1
ATOM 908 O O . TRP A 1 114 ? 7.389 21.151 -13.972 1.00 39.03 114 TRP A O 1
ATOM 918 N N . ASP A 1 115 ? 5.798 20.000 -15.073 1.00 36.75 115 ASP A N 1
ATOM 919 C CA . ASP A 1 115 ? 5.250 21.193 -15.724 1.00 36.75 115 ASP A CA 1
ATOM 920 C C . ASP A 1 115 ? 4.658 22.105 -14.633 1.00 36.75 115 ASP A C 1
ATOM 922 O O . ASP A 1 115 ? 3.953 21.610 -13.747 1.00 36.75 115 ASP A O 1
ATOM 926 N N . ASN A 1 116 ? 5.023 23.393 -14.694 1.00 36.19 116 ASN A N 1
ATOM 927 C CA . ASN A 1 116 ? 4.581 24.473 -13.800 1.00 36.19 116 ASN A CA 1
ATOM 928 C C . ASN A 1 116 ? 3.058 24.634 -13.777 1.00 36.19 116 ASN A C 1
ATOM 930 O O . ASN A 1 116 ? 2.448 24.580 -14.871 1.00 36.19 116 ASN A O 1
#

Mean predicted aligned error: 11.78 Å

Solvent-accessible surface area (backbone atoms only — not comparable to full-atom values): 8060 Å² total; per-residue (Å²): 134,66,65,84,50,53,98,51,99,86,54,78,53,64,58,57,72,92,70,51,73,85,74,84,56,81,63,52,58,74,77,53,47,74,81,55,55,81,76,53,59,60,37,74,56,97,90,39,79,49,74,56,74,69,102,72,88,64,88,94,64,88,86,87,80,79,54,58,46,70,66,61,53,53,52,36,61,62,25,68,82,84,50,83,67,71,92,80,68,73,44,59,91,91,64,74,50,57,76,45,79,47,97,77,89,46,82,43,81,76,50,89,59,78,82,130

pLDDT: mean 75.38, std 16.39, range [36.19, 92.69]

Foldseek 3Di:
DDDCADPDPPDRDHDDPVRDDDDDDPCVCVVDPPVCVVVFAWDDDPNDTDDGDDPDDDDPDDDDDAAFDPVLVVVQVVCVVPHDRDDTDGDDPLFPADWDDDPPDDIDRDDDDPDD

Radius of gyration: 19.72 Å; Cα contacts (8 Å, |Δi|>4): 88; chains: 1; bounding box: 40×48×46 Å